Protein AF-A0A562LI32-F1 (afdb_monomer_lite)

pLDDT: mean 79.82, std 11.15, range [47.31, 96.81]

Secondary structure (DSSP, 8-state):
-PPPHHHHHHHHHHHHHHHHHHHHHHTT---SSSPPTT-EEEE-SSHHHHHHHHHHHHHTT--EEEE--BTTBEEEEETTSEEEEE--HHHHHHTTT-S--EE---SSHHHHHHHHHHHHHHTT-EEEEES-SSTTS---EEEEEPPPPP-

Structure (mmCIF, N/CA/C/O backbone):
data_AF-A0A562LI32-F1
#
_entry.id   AF-A0A562LI32-F1
#
loop_
_atom_site.group_PDB
_atom_site.id
_atom_site.type_symbol
_atom_site.label_atom_id
_atom_site.label_alt_id
_atom_site.label_comp_id
_atom_site.label_asym_id
_atom_site.label_entity_id
_atom_site.label_seq_id
_atom_site.pdbx_PDB_ins_code
_atom_site.Cartn_x
_atom_site.Cartn_y
_atom_site.Cartn_z
_atom_site.occupancy
_atom_site.B_iso_or_equiv
_atom_site.auth_seq_id
_atom_site.auth_comp_id
_atom_site.auth_asym_id
_atom_site.auth_atom_id
_atom_site.pdbx_PDB_model_num
ATOM 1 N N . MET A 1 1 ? 17.816 -5.050 -47.548 1.00 64.25 1 MET A N 1
ATOM 2 C CA . MET A 1 1 ? 17.173 -3.973 -46.760 1.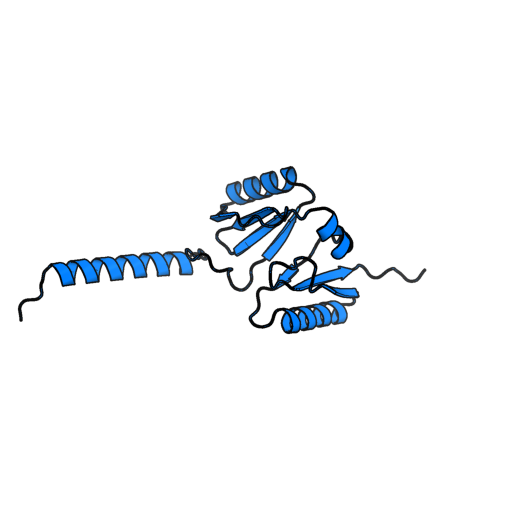00 64.25 1 MET A CA 1
ATOM 3 C C . MET A 1 1 ? 18.196 -3.418 -45.788 1.00 64.25 1 MET A C 1
ATOM 5 O O . MET A 1 1 ? 18.792 -4.205 -45.066 1.00 64.25 1 MET A O 1
ATOM 9 N N . PHE A 1 2 ? 18.430 -2.105 -45.793 1.00 84.75 2 PHE A N 1
ATOM 10 C CA . PHE A 1 2 ? 19.217 -1.439 -44.752 1.00 84.75 2 PHE A CA 1
ATOM 11 C C . PHE A 1 2 ? 18.316 -1.233 -43.536 1.00 84.75 2 PHE A C 1
ATOM 13 O O . PHE A 1 2 ? 17.244 -0.650 -43.678 1.00 84.75 2 PHE A O 1
ATOM 20 N N . VAL A 1 3 ? 18.723 -1.723 -42.365 1.00 81.88 3 VAL A N 1
ATOM 21 C CA . VAL A 1 3 ? 18.046 -1.407 -41.102 1.00 81.88 3 VAL A CA 1
ATOM 22 C C . VAL A 1 3 ? 18.756 -0.198 -40.498 1.00 81.88 3 VAL A C 1
ATOM 24 O O . VAL A 1 3 ? 19.947 -0.283 -40.199 1.00 81.88 3 VAL A O 1
ATOM 27 N N . PRO A 1 4 ? 18.067 0.940 -40.340 1.00 92.81 4 PRO A N 1
ATOM 28 C CA . PRO A 1 4 ? 18.624 2.095 -39.657 1.00 92.81 4 PRO A CA 1
ATOM 29 C C . PRO A 1 4 ? 19.145 1.757 -38.253 1.00 92.81 4 PRO A C 1
ATOM 31 O O . PRO A 1 4 ? 18.451 1.124 -37.460 1.00 92.81 4 PRO A O 1
ATOM 34 N N . MET A 1 5 ? 20.335 2.253 -37.905 1.00 92.12 5 MET A N 1
ATOM 35 C CA . MET A 1 5 ? 20.945 2.031 -36.584 1.00 92.12 5 MET A CA 1
ATOM 36 C C . MET A 1 5 ? 20.070 2.513 -35.418 1.00 92.12 5 MET A C 1
ATOM 38 O O . MET A 1 5 ? 20.103 1.921 -34.342 1.00 92.12 5 MET A O 1
ATOM 42 N N . TRP A 1 6 ? 19.247 3.546 -35.626 1.00 95.62 6 TRP A N 1
ATOM 43 C CA . TRP A 1 6 ? 18.327 4.039 -34.598 1.00 95.62 6 TRP A CA 1
ATOM 44 C C . TRP A 1 6 ? 17.237 3.019 -34.243 1.00 95.62 6 TRP A C 1
ATOM 46 O O . TRP A 1 6 ? 16.829 2.961 -33.088 1.00 95.62 6 TRP A O 1
ATOM 56 N N . LEU A 1 7 ? 16.805 2.177 -35.191 1.00 94.56 7 LEU A N 1
ATOM 57 C CA . LEU A 1 7 ? 15.847 1.101 -34.914 1.00 94.56 7 LEU A CA 1
ATOM 58 C C . LEU A 1 7 ? 16.479 0.012 -34.052 1.00 94.56 7 LEU A C 1
ATOM 60 O O . LEU A 1 7 ? 15.830 -0.501 -33.147 1.00 94.56 7 LEU A O 1
ATOM 64 N N . ILE A 1 8 ? 17.753 -0.306 -34.295 1.00 94.38 8 ILE A N 1
ATOM 65 C CA . ILE A 1 8 ? 18.510 -1.265 -33.481 1.00 94.38 8 ILE A CA 1
ATOM 66 C C . ILE A 1 8 ? 18.684 -0.717 -32.061 1.00 94.38 8 ILE A C 1
ATOM 68 O O . ILE A 1 8 ? 18.423 -1.425 -31.091 1.00 94.38 8 ILE A O 1
ATOM 72 N N . ALA A 1 9 ? 19.060 0.559 -31.933 1.00 95.38 9 ALA A N 1
ATOM 73 C CA . ALA A 1 9 ? 19.183 1.220 -30.637 1.00 95.38 9 ALA A CA 1
ATOM 74 C C . ALA A 1 9 ? 17.842 1.258 -29.885 1.00 95.38 9 ALA A C 1
ATOM 76 O O . ALA A 1 9 ? 17.790 0.916 -28.706 1.00 95.38 9 ALA A O 1
ATOM 77 N N . LEU A 1 10 ? 16.747 1.602 -30.569 1.00 96.50 10 LEU A N 1
ATOM 78 C CA . LEU A 1 10 ? 15.408 1.609 -29.983 1.00 96.50 10 LEU A CA 1
ATOM 79 C C . LEU A 1 10 ? 14.989 0.210 -29.519 1.00 96.50 10 LEU A C 1
ATOM 81 O O . LEU A 1 10 ? 14.521 0.060 -28.394 1.00 96.50 10 LEU A O 1
ATOM 85 N N . ALA A 1 11 ? 15.198 -0.817 -30.345 1.00 95.50 11 ALA A N 1
ATOM 86 C CA . ALA A 1 11 ? 14.891 -2.199 -29.986 1.00 95.50 11 ALA A CA 1
ATOM 87 C C . ALA A 1 11 ? 15.694 -2.660 -28.759 1.00 95.50 11 ALA A C 1
ATOM 89 O O . ALA A 1 11 ? 15.132 -3.279 -27.857 1.00 95.50 11 ALA A O 1
ATOM 90 N N . ALA A 1 12 ? 16.981 -2.306 -28.683 1.00 96.06 12 ALA A N 1
ATOM 91 C CA . ALA A 1 12 ? 17.822 -2.605 -27.528 1.00 96.06 12 ALA A CA 1
ATOM 92 C C . ALA A 1 12 ? 17.330 -1.899 -26.252 1.00 96.06 12 ALA A C 1
ATOM 94 O O . ALA A 1 12 ? 17.273 -2.525 -25.194 1.00 96.06 12 ALA A O 1
ATOM 95 N N . ILE A 1 13 ? 16.921 -0.628 -26.348 1.00 96.81 13 ILE A N 1
ATOM 96 C CA . ILE A 1 13 ? 16.354 0.130 -25.221 1.00 96.81 13 ILE A CA 1
ATOM 97 C C . ILE A 1 13 ? 15.047 -0.507 -24.742 1.00 96.81 13 ILE A C 1
ATOM 99 O O . ILE A 1 13 ? 14.880 -0.729 -23.544 1.00 96.81 13 ILE A O 1
ATOM 103 N N . VAL A 1 14 ? 14.135 -0.832 -25.662 1.00 95.94 14 VAL A N 1
ATOM 104 C CA . VAL A 1 14 ? 12.852 -1.470 -25.330 1.00 95.94 14 VAL A CA 1
ATOM 105 C C . VAL A 1 14 ? 13.083 -2.827 -24.670 1.00 95.94 14 VAL A C 1
ATOM 107 O O . VAL A 1 14 ? 12.479 -3.116 -23.638 1.00 95.94 14 VAL A O 1
ATOM 110 N N . PHE A 1 15 ? 13.995 -3.636 -25.211 1.00 96.56 15 PHE A N 1
ATOM 111 C CA . PHE A 1 15 ? 14.353 -4.926 -24.628 1.00 96.56 15 PHE A CA 1
ATOM 112 C C . PHE A 1 15 ? 14.933 -4.775 -23.216 1.00 96.56 15 PHE A C 1
ATOM 114 O O . PHE A 1 15 ? 14.498 -5.467 -22.297 1.00 96.56 15 PHE A O 1
ATOM 121 N N . ALA A 1 16 ? 15.867 -3.841 -23.016 1.00 95.06 16 ALA A N 1
ATOM 122 C CA . ALA A 1 16 ? 16.454 -3.575 -21.706 1.00 95.06 16 ALA A CA 1
ATOM 123 C C . ALA A 1 16 ? 15.399 -3.109 -20.691 1.00 95.06 16 ALA A C 1
ATOM 125 O O . ALA A 1 16 ? 15.360 -3.616 -19.571 1.00 95.06 16 ALA A O 1
ATOM 126 N N . ALA A 1 17 ? 14.503 -2.200 -21.087 1.00 92.12 17 ALA A N 1
ATOM 127 C CA . ALA A 1 17 ? 13.405 -1.743 -20.240 1.00 92.12 17 ALA A CA 1
ATOM 128 C C . ALA A 1 17 ? 12.482 -2.904 -19.836 1.00 92.12 17 ALA A C 1
ATOM 130 O O . ALA A 1 17 ? 12.128 -3.035 -18.664 1.00 92.12 17 ALA A O 1
ATOM 131 N N . PHE A 1 18 ? 12.147 -3.787 -20.781 1.00 91.94 18 PHE A N 1
ATOM 132 C CA . PHE A 1 18 ? 11.301 -4.950 -20.523 1.00 91.94 18 PHE A CA 1
ATOM 133 C C . PHE A 1 18 ? 11.983 -5.976 -19.609 1.00 91.94 18 PHE A C 1
ATOM 135 O O . PHE A 1 18 ? 11.347 -6.514 -18.702 1.00 91.94 18 PHE A O 1
ATOM 142 N N . ALA A 1 19 ? 13.283 -6.216 -19.795 1.00 92.75 19 ALA A N 1
ATOM 143 C CA . ALA A 1 19 ? 14.071 -7.101 -18.942 1.00 92.75 19 ALA A CA 1
ATOM 144 C C . ALA A 1 19 ? 14.151 -6.574 -17.501 1.00 92.75 19 ALA A C 1
ATOM 146 O O . ALA A 1 19 ? 13.917 -7.329 -16.557 1.00 92.75 19 ALA A O 1
ATOM 147 N N . VAL A 1 20 ? 14.405 -5.272 -17.324 1.00 90.62 20 VAL A N 1
ATOM 148 C CA . VAL A 1 20 ? 14.405 -4.620 -16.005 1.00 90.62 20 VAL A CA 1
ATOM 149 C C . VAL A 1 20 ? 13.026 -4.713 -15.358 1.00 90.62 20 VAL A C 1
ATOM 151 O O . VAL A 1 20 ? 12.922 -5.107 -14.199 1.00 90.62 20 VAL A O 1
ATOM 154 N N . TRP A 1 21 ? 11.961 -4.402 -16.098 1.00 85.81 21 TRP A N 1
ATOM 155 C CA . TRP A 1 21 ? 10.593 -4.494 -15.590 1.00 85.81 21 TRP A CA 1
ATOM 156 C C . TRP A 1 21 ? 10.230 -5.921 -15.160 1.00 85.81 21 TRP A C 1
ATOM 158 O O . TRP A 1 21 ? 9.728 -6.123 -14.056 1.00 85.81 21 TRP A O 1
ATOM 168 N N . THR A 1 22 ? 10.570 -6.919 -15.978 1.00 85.81 22 THR A N 1
ATOM 169 C CA . THR A 1 22 ? 10.335 -8.339 -15.674 1.00 85.81 22 THR A CA 1
ATOM 170 C C . THR A 1 22 ? 11.116 -8.785 -14.438 1.00 85.81 22 THR A C 1
ATOM 172 O O . THR A 1 22 ? 10.566 -9.470 -13.581 1.00 85.81 22 THR A O 1
ATOM 175 N N . TYR A 1 23 ? 12.378 -8.367 -14.302 1.00 88.06 23 TYR A N 1
ATOM 176 C CA . TYR A 1 23 ? 13.192 -8.648 -13.117 1.00 88.06 23 TYR A CA 1
ATOM 177 C C . TYR A 1 23 ? 12.593 -8.035 -11.844 1.00 88.06 23 TYR A C 1
ATOM 179 O O . TYR A 1 23 ? 12.548 -8.683 -10.797 1.00 88.06 23 TYR A O 1
ATOM 187 N N . LEU A 1 24 ? 12.102 -6.797 -11.925 1.00 84.12 24 LEU A N 1
ATOM 188 C CA . LEU A 1 24 ? 11.437 -6.141 -10.803 1.00 84.12 24 LEU A CA 1
ATOM 189 C C . LEU A 1 24 ? 10.168 -6.903 -10.401 1.00 84.12 24 LEU A C 1
ATOM 191 O O . LEU A 1 24 ? 10.043 -7.285 -9.240 1.00 84.12 24 LEU A O 1
ATOM 195 N N . LEU A 1 25 ? 9.300 -7.248 -11.357 1.00 78.25 25 LEU A N 1
ATOM 196 C CA . LEU A 1 25 ? 8.106 -8.054 -11.084 1.00 78.25 25 LEU A CA 1
ATOM 197 C C . LEU A 1 25 ? 8.445 -9.419 -10.467 1.00 78.25 25 LEU A C 1
ATOM 199 O O . LEU A 1 25 ? 7.848 -9.806 -9.466 1.00 78.25 25 LEU A O 1
ATOM 203 N N . ALA A 1 26 ? 9.439 -10.123 -11.014 1.00 80.69 26 ALA A N 1
ATOM 204 C CA . ALA A 1 26 ? 9.877 -11.425 -10.511 1.00 80.69 26 ALA A CA 1
ATOM 205 C C . ALA A 1 26 ? 10.467 -11.358 -9.090 1.00 80.69 26 ALA A C 1
ATOM 207 O O . ALA A 1 26 ? 10.431 -12.344 -8.359 1.00 80.69 26 ALA A O 1
ATOM 208 N N . THR A 1 27 ? 10.988 -10.199 -8.681 1.00 79.00 27 THR A N 1
ATOM 209 C CA . THR A 1 27 ? 11.509 -9.954 -7.325 1.00 79.00 27 THR A CA 1
ATOM 210 C C . THR A 1 27 ? 10.480 -9.304 -6.397 1.00 79.00 27 THR A C 1
ATOM 212 O O . THR A 1 27 ? 10.841 -8.814 -5.326 1.00 79.00 27 THR A O 1
ATOM 215 N N . GLY A 1 28 ? 9.200 -9.300 -6.789 1.00 68.62 28 GLY A N 1
ATOM 216 C CA . GLY A 1 28 ? 8.107 -8.740 -5.995 1.00 68.62 28 GLY A CA 1
ATOM 217 C C . GLY A 1 28 ? 8.162 -7.219 -5.870 1.00 68.62 28 GLY A C 1
ATOM 218 O O . GLY A 1 28 ? 7.610 -6.676 -4.923 1.00 68.62 28 GLY A O 1
ATOM 219 N N . ARG A 1 29 ? 8.854 -6.534 -6.787 1.00 73.81 29 ARG A N 1
ATOM 220 C CA . ARG A 1 29 ? 8.974 -5.076 -6.836 1.00 73.81 29 ARG A CA 1
ATOM 221 C C . ARG A 1 29 ? 8.130 -4.544 -7.982 1.00 73.81 29 ARG A C 1
ATOM 223 O O . ARG A 1 29 ? 8.485 -4.720 -9.143 1.00 73.81 29 ARG A O 1
ATOM 230 N N . ASN A 1 30 ? 7.051 -3.832 -7.681 1.00 70.31 30 ASN A N 1
ATOM 231 C CA . ASN A 1 30 ? 6.322 -3.104 -8.714 1.00 70.31 30 ASN A CA 1
ATOM 232 C C . ASN A 1 30 ? 6.909 -1.687 -8.870 1.00 70.31 30 ASN A C 1
ATOM 234 O O . ASN A 1 30 ? 6.874 -0.908 -7.915 1.00 70.31 30 ASN A O 1
ATOM 238 N N . PRO A 1 31 ? 7.477 -1.311 -10.031 1.00 68.94 31 PRO A N 1
ATOM 239 C CA . PRO A 1 31 ? 7.968 0.049 -10.254 1.00 68.94 31 PRO A CA 1
ATOM 240 C C . PRO A 1 31 ? 6.857 1.054 -10.586 1.00 68.94 31 PRO A C 1
ATOM 242 O O . PRO A 1 31 ? 7.114 2.255 -10.592 1.00 68.94 31 PRO A O 1
ATOM 245 N N . LEU A 1 32 ? 5.642 0.591 -10.891 1.00 69.31 32 LEU A N 1
ATOM 246 C CA . LEU A 1 32 ? 4.531 1.462 -11.258 1.00 69.31 32 LEU A CA 1
ATOM 247 C C . LEU A 1 32 ? 3.818 2.006 -10.009 1.00 69.31 32 LEU A C 1
ATOM 249 O O . LEU A 1 32 ? 3.744 1.312 -8.991 1.00 69.31 32 LEU A O 1
ATOM 253 N N . PRO A 1 33 ? 3.232 3.216 -10.075 1.00 61.25 33 PRO A N 1
ATOM 254 C CA . PRO A 1 33 ? 2.575 3.866 -8.938 1.00 61.25 33 PRO A CA 1
ATOM 255 C C . PRO A 1 33 ? 1.216 3.243 -8.574 1.00 61.25 33 PRO A C 1
ATOM 257 O O . PRO A 1 33 ? 0.448 3.836 -7.822 1.00 61.25 33 PRO A O 1
ATOM 260 N N . PHE A 1 34 ? 0.893 2.065 -9.109 1.00 59.66 34 PHE A N 1
ATOM 261 C CA . PHE A 1 34 ? -0.355 1.380 -8.811 1.00 59.66 34 PHE A CA 1
ATOM 262 C C . PHE A 1 34 ? -0.234 0.605 -7.491 1.00 59.66 34 PHE A C 1
ATOM 264 O O . PHE A 1 34 ? 0.846 0.083 -7.183 1.00 59.66 34 PHE A O 1
ATOM 271 N N . PRO A 1 35 ? -1.306 0.554 -6.683 1.00 57.50 35 PRO A N 1
ATOM 272 C CA . PRO A 1 35 ? -1.358 -0.330 -5.531 1.00 57.50 35 PRO A CA 1
ATOM 273 C C . PRO A 1 35 ? -1.286 -1.785 -6.003 1.00 57.50 35 PRO A C 1
ATOM 275 O O . PRO A 1 35 ? -1.970 -2.180 -6.950 1.00 57.50 35 PRO A O 1
ATOM 278 N N . ASP A 1 36 ? -0.430 -2.570 -5.357 1.00 64.25 36 ASP A N 1
ATOM 279 C CA . ASP A 1 36 ? -0.266 -3.982 -5.677 1.00 64.25 36 ASP A CA 1
ATOM 280 C C . ASP A 1 36 ? -1.491 -4.773 -5.205 1.00 64.25 36 ASP A C 1
ATOM 282 O O . ASP A 1 36 ? -2.023 -4.553 -4.111 1.00 64.25 36 ASP A O 1
ATOM 286 N N . ARG A 1 37 ? -1.962 -5.722 -6.025 1.00 60.38 37 ARG A N 1
ATOM 287 C CA . ARG A 1 37 ? -2.994 -6.670 -5.580 1.00 60.38 37 ARG A CA 1
ATOM 288 C C . ARG A 1 37 ? -2.477 -7.409 -4.342 1.00 60.38 37 ARG A C 1
ATOM 290 O O . ARG A 1 37 ? -1.367 -7.931 -4.354 1.00 60.38 37 ARG A O 1
ATOM 297 N N . GLY A 1 38 ? -3.289 -7.463 -3.286 1.00 62.41 38 GLY A N 1
ATOM 298 C CA . GLY A 1 38 ? -2.899 -8.102 -2.024 1.00 62.41 38 GLY A CA 1
ATOM 299 C C . GLY A 1 38 ? -2.042 -7.233 -1.096 1.00 62.41 38 GLY A C 1
ATOM 300 O O . GLY A 1 38 ? -1.399 -7.773 -0.193 1.00 62.41 38 GLY A O 1
ATOM 301 N N . SER A 1 39 ? -2.029 -5.906 -1.283 1.00 70.12 39 SER A N 1
ATOM 302 C CA . SER A 1 39 ? -1.449 -4.975 -0.310 1.00 70.12 39 SER A CA 1
ATOM 303 C C . SER A 1 39 ? -1.937 -5.252 1.114 1.00 70.12 39 SER A C 1
ATOM 305 O O . SER A 1 39 ? -3.122 -5.467 1.364 1.00 70.12 39 SER A O 1
ATOM 307 N N . ARG A 1 40 ? -0.998 -5.222 2.062 1.00 75.75 40 ARG A N 1
ATOM 308 C CA . ARG A 1 40 ? -1.247 -5.431 3.494 1.00 75.75 40 ARG A CA 1
ATOM 309 C C . ARG A 1 40 ? -1.093 -4.097 4.201 1.00 75.75 40 ARG A C 1
ATOM 311 O O . ARG A 1 40 ? -0.004 -3.533 4.177 1.00 75.75 40 ARG A O 1
ATOM 318 N N . ILE A 1 41 ? -2.161 -3.592 4.807 1.00 79.69 41 ILE A N 1
ATOM 319 C CA . ILE A 1 41 ? -2.135 -2.320 5.536 1.00 79.69 41 ILE A CA 1
ATOM 320 C C . ILE A 1 41 ? -1.984 -2.609 7.029 1.00 79.69 41 ILE A C 1
ATOM 322 O O . ILE A 1 41 ? -2.775 -3.356 7.596 1.00 79.69 41 ILE A O 1
ATOM 326 N N . PHE A 1 42 ? -0.979 -2.004 7.657 1.00 79.69 42 PHE A N 1
ATOM 327 C CA . PHE A 1 42 ? -0.755 -2.037 9.099 1.00 79.69 42 PHE A CA 1
ATOM 328 C C . PHE A 1 42 ? -0.866 -0.625 9.655 1.00 79.69 42 PHE A C 1
ATOM 330 O O . PHE A 1 42 ? -0.218 0.285 9.143 1.00 79.69 42 PHE A O 1
ATOM 337 N N . SER A 1 43 ? -1.653 -0.447 10.711 1.00 82.12 43 SER A N 1
ATOM 338 C CA . SER A 1 43 ? -1.818 0.852 11.363 1.00 82.12 43 SER A CA 1
ATOM 339 C C . SER A 1 43 ? -0.877 1.000 12.558 1.00 82.12 43 SER A C 1
ATOM 341 O O . SER A 1 43 ? -0.721 0.071 13.348 1.00 82.12 43 SER A O 1
ATOM 343 N N . THR A 1 44 ? -0.270 2.174 12.716 1.00 82.31 44 THR A N 1
ATOM 344 C CA . THR A 1 44 ? 0.556 2.546 13.870 1.00 82.31 44 THR A CA 1
ATOM 345 C C . THR A 1 44 ? -0.139 3.609 14.724 1.00 82.31 44 THR A C 1
ATOM 347 O O . THR A 1 44 ? -0.909 4.417 14.199 1.00 82.31 44 THR A O 1
ATOM 350 N N . PRO A 1 45 ? 0.124 3.640 16.044 1.00 79.31 45 PRO A N 1
ATOM 351 C CA . PRO A 1 45 ? -0.607 4.508 16.970 1.00 79.31 45 PRO A CA 1
ATOM 352 C C . PRO A 1 45 ? -0.256 5.997 16.841 1.00 79.31 45 PRO A C 1
ATOM 354 O O . PRO A 1 45 ? -1.066 6.845 17.200 1.00 79.31 45 PRO A O 1
ATOM 357 N N . ASN A 1 46 ? 0.944 6.327 16.355 1.00 84.19 46 ASN A N 1
ATOM 358 C CA . ASN A 1 46 ? 1.427 7.698 16.187 1.00 84.19 46 ASN A CA 1
ATOM 359 C C . ASN A 1 46 ? 2.493 7.778 15.068 1.00 84.19 46 ASN A C 1
ATOM 361 O O . ASN A 1 46 ? 2.935 6.729 14.571 1.00 84.19 46 ASN A O 1
ATOM 365 N N . PRO A 1 47 ? 2.852 8.995 14.609 1.00 89.62 47 PRO A N 1
ATOM 366 C CA . PRO A 1 47 ? 3.842 9.190 13.550 1.00 89.62 47 PRO A CA 1
ATOM 367 C C . PRO A 1 47 ? 5.222 8.618 13.895 1.00 89.62 47 PRO A C 1
ATOM 369 O O . PRO A 1 47 ? 5.859 8.009 13.041 1.00 89.62 47 PRO A O 1
ATOM 372 N N . GLU A 1 48 ? 5.659 8.715 15.149 1.00 89.06 48 GLU A N 1
ATOM 373 C CA . GLU A 1 48 ? 6.964 8.210 15.586 1.00 89.06 48 GLU A CA 1
ATOM 374 C C . GLU A 1 48 ? 7.034 6.679 15.470 1.00 89.06 48 GLU A C 1
ATOM 376 O O . GLU A 1 48 ? 8.005 6.115 14.965 1.00 89.06 48 GLU A O 1
ATOM 381 N N . ALA A 1 49 ? 5.969 5.981 15.871 1.00 84.75 49 ALA A N 1
ATOM 382 C CA . ALA A 1 49 ? 5.854 4.536 15.713 1.00 84.75 49 ALA A CA 1
ATOM 383 C C . ALA A 1 49 ? 5.838 4.133 14.235 1.00 84.75 49 ALA A C 1
ATOM 385 O O . ALA A 1 49 ? 6.426 3.111 13.881 1.00 84.75 49 ALA A O 1
ATOM 386 N N . LYS A 1 50 ? 5.215 4.938 13.362 1.00 90.81 50 LYS A N 1
ATOM 387 C CA . LYS A 1 50 ? 5.274 4.728 11.909 1.00 90.81 50 LYS A CA 1
ATOM 388 C C . LYS A 1 50 ? 6.724 4.737 11.434 1.00 90.81 50 LYS A C 1
ATOM 390 O O . LYS A 1 50 ? 7.157 3.778 10.800 1.00 90.81 50 LYS A O 1
ATOM 395 N N . GLU A 1 51 ? 7.480 5.778 11.769 1.00 91.38 51 GLU A N 1
ATOM 396 C CA . GLU A 1 51 ? 8.883 5.922 11.363 1.00 91.38 51 GLU A CA 1
ATOM 397 C C . GLU A 1 51 ? 9.755 4.767 11.864 1.00 91.38 51 GLU A C 1
ATOM 399 O O . GLU A 1 51 ? 10.523 4.189 11.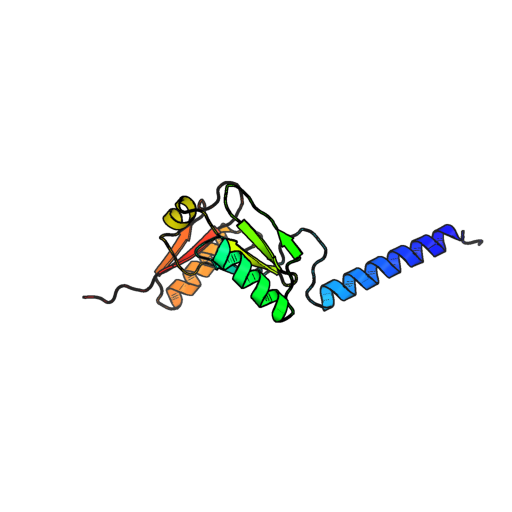091 1.00 91.38 51 GLU A O 1
ATOM 404 N N . VAL A 1 52 ? 9.590 4.369 13.129 1.00 90.69 52 VAL A N 1
ATOM 405 C CA . VAL A 1 52 ? 10.315 3.230 13.712 1.00 90.69 52 VAL A CA 1
ATOM 406 C C . VAL A 1 52 ? 9.997 1.931 12.971 1.00 90.69 52 VAL A C 1
ATOM 408 O O . VAL A 1 52 ? 10.913 1.167 12.666 1.00 90.69 52 VAL A O 1
ATOM 411 N N . MET A 1 53 ? 8.730 1.684 12.632 1.00 87.06 53 MET A N 1
ATOM 412 C CA . MET A 1 53 ? 8.337 0.495 11.872 1.00 87.06 53 MET A CA 1
ATOM 413 C C . MET A 1 53 ? 8.929 0.496 10.460 1.00 87.06 53 MET A C 1
ATOM 415 O O . MET A 1 53 ? 9.447 -0.529 10.020 1.00 87.06 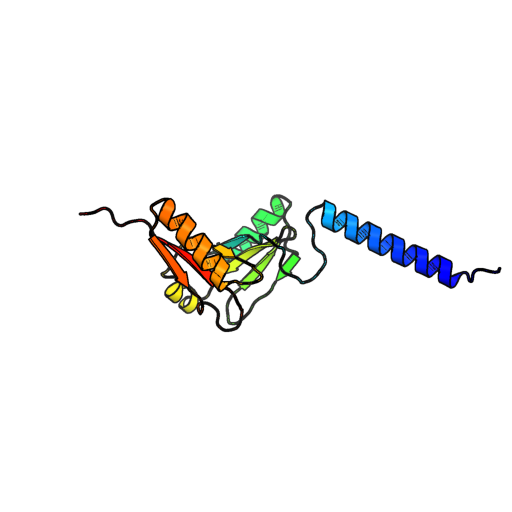53 MET A O 1
ATOM 419 N N . VAL A 1 54 ? 8.929 1.639 9.766 1.00 92.12 54 VAL A N 1
ATOM 420 C CA . VAL A 1 54 ? 9.572 1.775 8.446 1.00 92.12 54 VAL A CA 1
ATOM 421 C C . VAL A 1 54 ? 11.076 1.500 8.542 1.00 92.12 54 VAL A C 1
ATOM 423 O O . VAL A 1 54 ? 11.623 0.733 7.746 1.00 92.12 54 VAL A O 1
ATOM 426 N N . ALA A 1 55 ? 11.749 2.067 9.545 1.00 90.81 55 ALA A N 1
ATOM 427 C CA . ALA A 1 55 ? 13.174 1.849 9.773 1.00 90.81 55 ALA A CA 1
ATOM 428 C C . ALA A 1 55 ? 13.492 0.381 10.111 1.00 90.81 55 ALA A C 1
ATOM 430 O O . ALA A 1 55 ? 14.488 -0.166 9.629 1.00 90.81 55 ALA A O 1
ATOM 431 N N . LEU A 1 56 ? 12.642 -0.274 10.906 1.00 87.81 56 LEU A N 1
ATOM 432 C CA . LEU A 1 56 ? 12.766 -1.692 11.234 1.00 87.81 56 LEU A CA 1
ATOM 433 C C . LEU A 1 56 ? 12.643 -2.561 9.977 1.00 87.81 56 LEU A C 1
ATOM 435 O O . LEU A 1 56 ? 13.516 -3.388 9.721 1.00 87.81 56 LEU A O 1
ATOM 439 N N . LEU A 1 57 ? 11.615 -2.342 9.156 1.00 88.44 57 LEU A N 1
ATOM 440 C CA . LEU A 1 57 ? 11.430 -3.078 7.903 1.00 88.44 57 LEU A CA 1
ATOM 441 C C . LEU A 1 57 ? 12.631 -2.909 6.964 1.00 88.44 57 LEU A C 1
ATOM 443 O O . LEU A 1 57 ? 13.128 -3.896 6.416 1.00 88.44 57 LEU A O 1
ATOM 447 N N . ALA A 1 58 ? 13.172 -1.691 6.861 1.00 90.06 58 ALA A N 1
ATOM 448 C CA . ALA A 1 58 ? 14.349 -1.418 6.042 1.00 90.06 58 ALA A CA 1
ATOM 449 C C . ALA A 1 58 ? 15.582 -2.217 6.500 1.00 90.06 58 ALA A C 1
ATOM 451 O O . ALA A 1 58 ? 16.327 -2.723 5.655 1.00 90.06 58 ALA A O 1
ATOM 452 N N . ARG A 1 59 ? 15.778 -2.389 7.818 1.00 89.25 59 ARG A N 1
ATOM 453 C CA . ARG A 1 59 ? 16.853 -3.233 8.381 1.00 89.25 59 ARG A CA 1
ATOM 454 C C . ARG A 1 59 ? 16.700 -4.707 8.016 1.00 89.25 59 ARG A C 1
ATOM 456 O O . ARG A 1 59 ? 17.704 -5.395 7.867 1.00 89.25 59 ARG A O 1
ATOM 463 N N . HIS A 1 60 ? 15.469 -5.171 7.829 1.00 89.06 60 HIS A N 1
ATOM 464 C CA . HIS A 1 60 ? 15.155 -6.538 7.413 1.00 89.06 60 HIS A CA 1
ATOM 465 C C . HIS A 1 60 ? 14.987 -6.690 5.891 1.00 89.06 60 HIS A C 1
ATOM 467 O O . HIS A 1 60 ? 14.471 -7.698 5.418 1.00 89.06 60 HIS A O 1
ATOM 473 N N . GLY A 1 61 ? 15.461 -5.714 5.109 1.00 86.88 61 GLY A N 1
ATOM 474 C CA . GLY A 1 61 ? 15.525 -5.796 3.648 1.00 86.88 61 GLY A CA 1
ATOM 475 C C . GLY A 1 61 ? 14.285 -5.285 2.914 1.00 86.88 61 GLY A C 1
ATOM 476 O O . GLY A 1 61 ? 14.311 -5.212 1.684 1.00 86.88 61 GLY A O 1
ATOM 477 N N . LEU A 1 62 ? 13.238 -4.863 3.630 1.00 86.06 62 LEU A N 1
ATOM 478 C CA . LEU A 1 62 ? 12.033 -4.292 3.038 1.00 86.06 62 LEU A CA 1
ATOM 479 C C . LEU A 1 62 ? 12.064 -2.762 3.120 1.00 86.06 62 LEU A C 1
ATOM 481 O O . LEU A 1 62 ? 11.792 -2.168 4.158 1.00 86.06 62 LEU A O 1
ATOM 485 N N . ARG A 1 63 ? 12.428 -2.111 2.014 1.00 90.56 63 ARG A N 1
ATOM 486 C CA . ARG A 1 63 ? 12.575 -0.650 1.961 1.00 90.56 63 ARG A CA 1
ATOM 487 C C . ARG A 1 63 ? 11.263 0.052 1.616 1.00 90.56 63 ARG A C 1
ATOM 489 O O . ARG A 1 63 ? 10.438 -0.489 0.876 1.00 90.56 63 ARG A O 1
ATOM 496 N N . GLU A 1 64 ? 11.138 1.292 2.085 1.00 91.19 64 GLU A N 1
ATOM 497 C CA . GLU A 1 64 ? 10.113 2.220 1.609 1.00 91.19 64 GLU A CA 1
ATOM 498 C C . GLU A 1 64 ? 10.321 2.486 0.111 1.00 91.19 64 GLU A C 1
ATOM 500 O O . GLU A 1 64 ? 11.443 2.708 -0.355 1.00 91.19 64 GLU A O 1
ATOM 505 N N . ARG A 1 65 ? 9.226 2.410 -0.647 1.00 87.06 65 ARG A N 1
ATOM 506 C CA . ARG A 1 65 ? 9.165 2.746 -2.069 1.00 87.06 65 ARG A CA 1
ATOM 507 C C . ARG A 1 65 ? 8.809 4.219 -2.236 1.00 87.06 65 ARG A C 1
ATOM 509 O O . ARG A 1 65 ? 9.550 4.954 -2.878 1.00 87.06 65 ARG A O 1
ATOM 516 N N . PHE A 1 66 ? 7.681 4.637 -1.661 1.00 88.44 66 PHE A N 1
ATOM 517 C CA . PHE A 1 66 ? 7.231 6.030 -1.634 1.00 88.44 66 PHE A CA 1
ATOM 518 C C . PHE A 1 66 ? 6.214 6.268 -0.513 1.00 88.44 66 PHE A C 1
ATOM 520 O O . PHE A 1 66 ? 5.724 5.323 0.110 1.00 88.44 66 PHE A O 1
ATOM 527 N N . GLN A 1 67 ? 5.850 7.535 -0.308 1.00 90.25 67 GLN A N 1
ATOM 528 C CA . GLN A 1 67 ? 4.778 7.935 0.600 1.00 90.25 67 GLN A CA 1
ATOM 529 C C . GLN A 1 67 ? 3.549 8.448 -0.157 1.00 90.25 67 GLN A C 1
ATOM 531 O O . GLN A 1 67 ? 3.683 9.118 -1.179 1.00 90.25 67 GLN A O 1
ATOM 536 N N . ALA A 1 68 ? 2.355 8.146 0.358 1.00 85.69 68 ALA A N 1
ATOM 537 C CA . ALA A 1 68 ? 1.073 8.615 -0.182 1.00 85.69 68 ALA A CA 1
ATOM 538 C C . ALA A 1 68 ? 0.206 9.197 0.942 1.00 85.69 68 ALA A C 1
ATOM 540 O O . ALA A 1 68 ? -0.779 8.601 1.393 1.00 85.69 68 ALA A O 1
ATOM 541 N N . ASN A 1 69 ? 0.632 10.356 1.435 1.00 87.12 69 ASN A N 1
ATOM 542 C CA . ASN A 1 69 ? -0.021 11.033 2.546 1.00 87.12 69 ASN A CA 1
ATOM 543 C C . ASN A 1 69 ? -1.249 11.805 2.034 1.00 87.12 69 ASN A C 1
ATOM 545 O O . ASN A 1 69 ? -1.170 12.486 1.012 1.00 87.12 69 ASN A O 1
ATOM 549 N N . SER A 1 70 ? -2.380 11.713 2.734 1.00 81.44 70 SER A N 1
ATOM 550 C CA . SER A 1 70 ? -3.622 12.403 2.351 1.00 81.44 70 SER A CA 1
ATOM 551 C C . SER A 1 70 ? -4.451 12.760 3.576 1.00 81.44 70 SER A C 1
ATOM 553 O O . SER A 1 70 ? -4.663 11.904 4.428 1.00 81.44 70 SER A O 1
ATOM 555 N N . SER A 1 71 ? -4.964 13.991 3.652 1.00 77.69 71 SER A N 1
ATOM 556 C CA . SER A 1 71 ? -5.913 14.421 4.698 1.00 77.69 71 SER A CA 1
ATOM 557 C C . SER A 1 71 ? -5.485 14.056 6.131 1.00 77.69 71 SER A C 1
ATOM 559 O O . SER A 1 71 ? -6.290 13.583 6.923 1.00 77.69 71 SER A O 1
ATOM 561 N N . GLY A 1 72 ? -4.198 14.224 6.455 1.00 79.94 72 GLY A N 1
ATOM 562 C CA . GLY A 1 72 ? -3.648 13.897 7.779 1.00 79.94 72 GLY A CA 1
ATOM 563 C C . GLY A 1 72 ? -3.316 12.417 8.005 1.00 79.94 72 GLY A C 1
ATOM 564 O O . GLY A 1 72 ? -2.775 12.075 9.051 1.00 79.94 72 GLY A O 1
ATOM 565 N N . ILE A 1 73 ? -3.582 11.550 7.028 1.00 84.75 73 ILE A N 1
ATOM 566 C CA . ILE A 1 73 ? -3.220 10.135 7.058 1.00 84.75 73 ILE A CA 1
ATOM 567 C C . ILE A 1 73 ? -1.838 9.961 6.431 1.00 84.75 73 ILE A C 1
ATOM 569 O O . ILE A 1 73 ? -1.606 10.368 5.287 1.00 84.75 73 ILE A O 1
ATOM 573 N N . LEU A 1 74 ? -0.917 9.356 7.177 1.00 90.25 74 LEU A N 1
ATOM 574 C CA . LEU A 1 74 ? 0.462 9.138 6.757 1.00 90.25 74 LEU A CA 1
ATOM 575 C C . LEU A 1 74 ? 0.639 7.704 6.261 1.00 90.25 74 LEU A C 1
ATOM 577 O O . LEU A 1 74 ? 0.507 6.768 7.044 1.00 90.25 74 LEU A O 1
ATOM 581 N N . ARG A 1 75 ? 1.039 7.512 4.998 1.00 89.25 75 ARG A N 1
ATOM 582 C CA . ARG A 1 75 ? 1.250 6.176 4.415 1.00 89.25 75 ARG A CA 1
ATOM 583 C C . ARG A 1 75 ? 2.636 6.024 3.848 1.00 89.25 75 ARG A C 1
ATOM 585 O O . ARG A 1 75 ? 3.047 6.797 2.991 1.00 89.25 75 ARG A O 1
ATOM 592 N N . SER A 1 76 ? 3.305 4.976 4.289 1.00 90.88 76 SER A N 1
ATOM 593 C CA . SER A 1 76 ? 4.557 4.506 3.716 1.00 90.88 76 SER A CA 1
ATOM 594 C C . SER A 1 76 ? 4.285 3.211 2.971 1.00 90.88 76 SER A C 1
ATOM 596 O O . SER A 1 76 ? 3.834 2.241 3.578 1.00 90.88 76 SER A O 1
ATOM 598 N N . ILE A 1 77 ? 4.520 3.207 1.661 1.00 88.12 77 ILE A N 1
ATOM 599 C CA . ILE A 1 77 ? 4.299 2.054 0.791 1.00 88.12 77 ILE A CA 1
ATOM 600 C C . ILE A 1 77 ? 5.650 1.385 0.582 1.00 88.12 77 ILE A C 1
ATOM 602 O O . ILE A 1 77 ? 6.589 2.012 0.094 1.00 88.12 77 ILE A O 1
ATOM 606 N N . MET A 1 78 ? 5.749 0.117 0.955 1.00 88.44 78 MET A N 1
ATOM 607 C CA . MET A 1 78 ? 6.939 -0.710 0.800 1.00 88.44 78 MET A CA 1
ATOM 608 C C . MET A 1 78 ? 7.008 -1.316 -0.600 1.00 88.44 78 MET A C 1
ATOM 610 O O . MET A 1 78 ? 6.013 -1.385 -1.321 1.00 88.44 78 MET A O 1
ATOM 614 N N . TRP A 1 79 ? 8.194 -1.786 -0.986 1.00 83.94 79 TRP A N 1
ATOM 615 C CA . TRP A 1 79 ? 8.416 -2.402 -2.298 1.00 83.94 79 TRP A CA 1
ATOM 616 C C . TRP A 1 79 ? 7.603 -3.674 -2.572 1.00 83.94 79 TRP A C 1
ATOM 618 O O . TRP A 1 79 ? 7.419 -3.988 -3.741 1.00 83.94 79 TRP A O 1
ATOM 628 N N . ASP A 1 80 ? 7.127 -4.369 -1.534 1.00 81.25 80 ASP A N 1
ATOM 629 C CA . ASP A 1 80 ? 6.320 -5.597 -1.626 1.00 81.25 80 ASP A CA 1
ATOM 630 C C . ASP A 1 80 ? 4.802 -5.345 -1.506 1.00 81.25 80 ASP A C 1
ATOM 632 O O . ASP A 1 80 ? 4.027 -6.269 -1.242 1.00 81.25 80 ASP A O 1
ATOM 636 N N . GLY A 1 81 ? 4.380 -4.080 -1.589 1.00 79.19 81 GLY A N 1
ATOM 637 C CA . GLY A 1 81 ? 2.986 -3.674 -1.435 1.00 79.19 81 GLY A CA 1
ATOM 638 C C . GLY A 1 81 ? 2.496 -3.581 0.015 1.00 79.19 81 GLY A C 1
ATOM 639 O O . GLY A 1 81 ? 1.323 -3.266 0.226 1.00 79.19 81 GLY A O 1
ATOM 640 N N . THR A 1 82 ? 3.344 -3.826 1.022 1.00 84.88 82 THR A N 1
ATOM 641 C CA . THR A 1 82 ? 3.020 -3.541 2.431 1.00 84.88 82 THR A CA 1
ATOM 642 C C . THR A 1 82 ? 2.862 -2.037 2.642 1.00 84.88 82 THR A C 1
ATOM 644 O O . THR A 1 82 ? 3.653 -1.244 2.139 1.00 84.88 82 THR A O 1
ATOM 647 N N . ILE A 1 83 ? 1.859 -1.623 3.409 1.00 86.44 83 ILE A N 1
ATOM 648 C CA . ILE A 1 83 ? 1.568 -0.222 3.706 1.00 86.44 83 ILE A CA 1
ATOM 649 C C . ILE A 1 83 ? 1.599 -0.039 5.219 1.00 86.44 83 ILE A C 1
ATOM 651 O O . ILE A 1 83 ? 0.841 -0.688 5.936 1.00 86.44 83 ILE A O 1
ATOM 655 N N . ILE A 1 84 ? 2.452 0.862 5.705 1.00 88.38 84 ILE A N 1
ATOM 656 C CA . ILE A 1 84 ? 2.451 1.296 7.106 1.00 88.38 84 ILE A CA 1
ATOM 657 C C . ILE A 1 84 ? 1.716 2.627 7.176 1.00 88.38 84 ILE A C 1
ATOM 659 O O . ILE A 1 84 ? 2.149 3.626 6.594 1.00 88.38 84 ILE A O 1
ATOM 663 N N . ASN A 1 85 ? 0.576 2.603 7.849 1.00 88.06 85 ASN A N 1
ATOM 664 C CA . ASN A 1 85 ? -0.380 3.686 7.921 1.00 88.06 85 ASN A CA 1
ATOM 665 C C . ASN A 1 85 ? -0.408 4.292 9.327 1.00 88.06 85 ASN A C 1
ATOM 667 O O . ASN A 1 85 ? -0.394 3.566 10.312 1.00 88.06 85 ASN A O 1
ATOM 671 N N . GLN A 1 86 ? -0.531 5.607 9.433 1.00 88.06 86 GLN A N 1
ATOM 672 C CA . GLN A 1 86 ? -0.945 6.270 10.663 1.00 88.06 86 GLN A CA 1
ATOM 673 C C . GLN A 1 86 ? -2.129 7.165 10.335 1.00 88.06 86 GLN A C 1
ATOM 675 O O . GLN A 1 86 ? -2.028 8.057 9.497 1.00 88.06 86 GLN A O 1
ATOM 680 N N . SER A 1 87 ? -3.255 6.889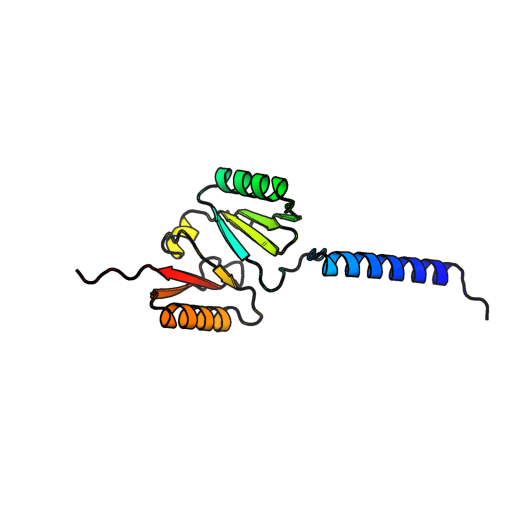 10.985 1.00 85.94 87 SER A N 1
ATOM 681 C CA . SER A 1 87 ? -4.501 7.618 10.774 1.00 85.94 87 SER A CA 1
ATO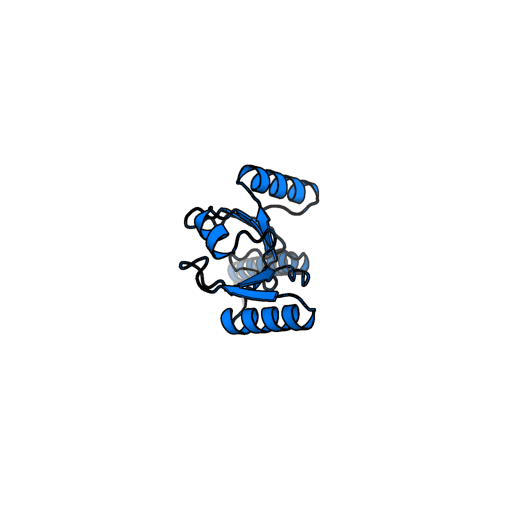M 682 C C . SER A 1 87 ? -4.740 8.623 11.904 1.00 85.94 87 SER A C 1
ATOM 684 O O . SER A 1 87 ? -4.413 8.321 13.061 1.00 85.94 87 SER A O 1
ATOM 686 N N . PRO A 1 88 ? -5.297 9.806 11.594 1.00 84.62 88 PRO A N 1
ATOM 687 C CA . PRO A 1 88 ? -5.650 10.800 12.590 1.00 84.62 88 PRO A CA 1
ATOM 688 C C . PRO A 1 88 ? -6.795 10.300 13.497 1.00 84.62 88 PRO A C 1
ATOM 690 O O . PRO A 1 88 ? -7.459 9.304 13.182 1.00 84.62 88 PRO A O 1
ATOM 693 N N . PRO A 1 89 ? -7.000 10.935 14.668 1.00 83.00 89 PRO A N 1
ATOM 694 C CA . PRO A 1 89 ? -7.945 10.453 15.677 1.00 83.00 89 PRO A CA 1
ATOM 695 C C . PRO A 1 89 ? -9.382 10.263 15.177 1.00 83.00 89 PRO A C 1
ATOM 697 O O . PRO A 1 89 ? -10.021 9.286 15.552 1.00 83.00 89 PRO A O 1
ATOM 700 N N . ASP A 1 90 ? -9.861 11.140 14.298 1.00 83.00 90 ASP A N 1
ATOM 701 C CA . ASP A 1 90 ? -11.195 11.104 13.686 1.00 83.00 90 ASP A CA 1
ATOM 702 C C . ASP A 1 90 ? -11.415 9.857 12.814 1.00 83.00 90 ASP A C 1
ATOM 704 O O . ASP A 1 90 ? -12.472 9.224 12.859 1.00 83.00 90 ASP A O 1
ATOM 708 N N . VAL A 1 91 ? -10.398 9.443 12.056 1.00 80.62 91 VAL A N 1
ATOM 709 C CA . VAL A 1 91 ? -10.440 8.198 11.276 1.00 80.62 91 VAL A CA 1
ATOM 710 C C . VAL A 1 91 ? -10.412 6.985 12.207 1.00 80.62 91 VAL A C 1
ATOM 712 O O . VAL A 1 91 ? -11.184 6.043 12.022 1.00 80.62 91 VAL A O 1
ATOM 715 N N . ASN A 1 92 ? -9.576 7.012 13.249 1.00 78.19 92 ASN A N 1
ATOM 716 C CA . ASN A 1 92 ? -9.518 5.926 14.232 1.00 78.19 92 ASN A CA 1
ATOM 717 C C . ASN A 1 92 ? -10.846 5.757 14.983 1.00 78.19 92 ASN A C 1
ATOM 719 O O . ASN A 1 92 ? -11.260 4.626 15.238 1.00 78.19 92 ASN A O 1
ATOM 723 N N . GLU A 1 93 ? -11.531 6.854 15.303 1.00 82.00 93 GLU A N 1
ATOM 724 C CA . GLU A 1 93 ? -12.847 6.843 15.944 1.00 82.00 93 GLU A CA 1
ATOM 725 C C . GLU A 1 93 ? -13.898 6.167 15.053 1.00 82.00 93 GLU A C 1
ATOM 727 O O . GLU A 1 93 ? -14.597 5.254 15.499 1.00 82.00 93 GLU A O 1
ATOM 732 N N . LYS A 1 94 ? -13.940 6.497 13.753 1.00 77.69 94 LYS A N 1
ATOM 733 C CA . LYS A 1 94 ? -14.816 5.813 12.780 1.00 77.69 94 LYS A CA 1
ATOM 734 C C . LYS A 1 94 ? -14.538 4.312 12.683 1.00 77.69 94 LYS A C 1
ATOM 736 O O . LYS A 1 94 ? -15.459 3.507 12.491 1.00 77.69 94 LYS A O 1
ATOM 741 N N . LEU A 1 95 ? -13.276 3.920 12.846 1.00 72.94 95 LEU A N 1
ATOM 742 C CA . LEU A 1 95 ? -12.836 2.525 12.885 1.00 72.94 95 LEU A CA 1
ATOM 743 C C . LEU A 1 95 ? -13.030 1.865 14.264 1.00 72.94 95 LEU A C 1
ATOM 745 O O . LEU A 1 95 ? -12.724 0.686 14.418 1.00 72.94 95 LEU A O 1
ATOM 749 N N . GLY A 1 96 ? -13.590 2.570 15.252 1.00 69.75 96 GLY A N 1
ATOM 750 C CA . GLY A 1 96 ? -13.856 2.044 16.594 1.00 69.75 96 GLY A CA 1
ATOM 751 C C . GLY A 1 96 ? -12.590 1.782 17.410 1.00 69.75 96 GLY A C 1
ATOM 752 O O . GLY A 1 96 ? -12.568 0.854 18.213 1.00 69.75 96 GLY A O 1
ATOM 753 N N . HIS A 1 97 ? -11.524 2.552 17.170 1.00 71.25 97 HIS A N 1
ATOM 754 C CA . HIS A 1 97 ? -10.200 2.381 17.782 1.00 71.25 97 HIS A CA 1
ATOM 755 C C . HIS A 1 97 ? -9.595 0.984 17.584 1.00 71.25 97 HIS A C 1
ATOM 757 O O . HIS A 1 97 ? -8.798 0.520 18.402 1.00 71.25 97 HIS A O 1
ATOM 763 N N . ALA A 1 98 ? -9.967 0.299 16.501 1.00 63.78 98 ALA A N 1
ATOM 764 C CA . ALA A 1 98 ? -9.434 -1.015 16.192 1.00 63.78 98 ALA A CA 1
ATOM 765 C C . ALA A 1 98 ? -7.904 -0.965 16.060 1.00 63.78 98 ALA A C 1
ATOM 767 O O . ALA A 1 98 ? -7.354 -0.229 15.242 1.00 63.78 98 ALA A O 1
ATOM 768 N N . THR A 1 99 ? -7.216 -1.783 16.857 1.00 60.41 99 THR A N 1
ATOM 769 C CA . THR A 1 99 ? -5.749 -1.903 16.841 1.00 60.41 99 THR A CA 1
ATOM 770 C C . THR A 1 99 ? -5.234 -2.659 15.615 1.00 60.41 99 THR A C 1
ATOM 772 O O . THR A 1 99 ? -4.048 -2.586 15.301 1.00 60.41 99 THR A O 1
ATOM 775 N N . ALA A 1 100 ? -6.122 -3.361 14.905 1.00 58.00 100 ALA A N 1
ATOM 776 C CA . ALA A 1 100 ? -5.854 -4.032 13.644 1.00 58.00 100 ALA A CA 1
ATOM 777 C C . ALA A 1 100 ? -7.043 -3.849 12.691 1.00 58.00 100 ALA A C 1
ATOM 779 O O . ALA A 1 100 ? -8.194 -4.083 13.058 1.00 58.00 100 ALA A O 1
ATOM 780 N N . SER A 1 101 ? -6.759 -3.453 11.454 1.00 60.22 101 SER A N 1
ATOM 781 C CA . SER A 1 101 ? -7.725 -3.417 10.355 1.00 60.22 101 SER A CA 1
ATOM 782 C C . SER A 1 101 ? -7.017 -3.829 9.069 1.00 60.22 101 SER A C 1
ATOM 784 O O . SER A 1 101 ? -5.802 -3.663 8.956 1.00 60.22 101 SER A O 1
ATOM 786 N N . ILE A 1 102 ? -7.761 -4.389 8.118 1.00 61.78 102 ILE A N 1
ATOM 787 C CA . ILE A 1 102 ? -7.253 -4.692 6.779 1.00 61.78 102 ILE A CA 1
ATOM 788 C C . ILE A 1 102 ? -8.064 -3.899 5.756 1.00 61.78 102 ILE A C 1
ATOM 790 O O . ILE A 1 102 ? -9.296 -3.889 5.808 1.00 61.78 102 ILE A O 1
ATOM 794 N N . GLY A 1 103 ? -7.369 -3.214 4.848 1.00 60.53 103 GLY A N 1
ATOM 795 C CA . GLY A 1 103 ? -7.978 -2.624 3.659 1.00 60.53 103 GLY A CA 1
ATOM 796 C C . GLY A 1 103 ? -7.730 -3.537 2.465 1.00 60.53 103 GLY A C 1
ATOM 797 O O . GLY A 1 103 ? -6.596 -3.953 2.224 1.00 60.53 103 GLY A O 1
ATOM 798 N N . LEU A 1 104 ? -8.797 -3.872 1.745 1.00 57.97 104 LEU A N 1
ATOM 799 C CA . LEU A 1 104 ? -8.743 -4.742 0.576 1.00 57.97 104 LEU A CA 1
ATOM 800 C C . LEU A 1 104 ? -8.757 -3.878 -0.681 1.00 57.97 104 LEU A C 1
ATOM 802 O O . LEU A 1 104 ? -9.742 -3.200 -0.966 1.00 57.97 104 LEU A O 1
ATOM 806 N N . VAL A 1 105 ? -7.656 -3.901 -1.431 1.00 59.12 105 VAL A N 1
ATOM 807 C CA . VAL A 1 105 ? -7.617 -3.305 -2.769 1.00 59.12 105 VAL A CA 1
ATOM 808 C C . VAL A 1 105 ? -8.259 -4.302 -3.725 1.00 59.12 105 VAL A C 1
ATOM 810 O O . VAL A 1 105 ? -7.670 -5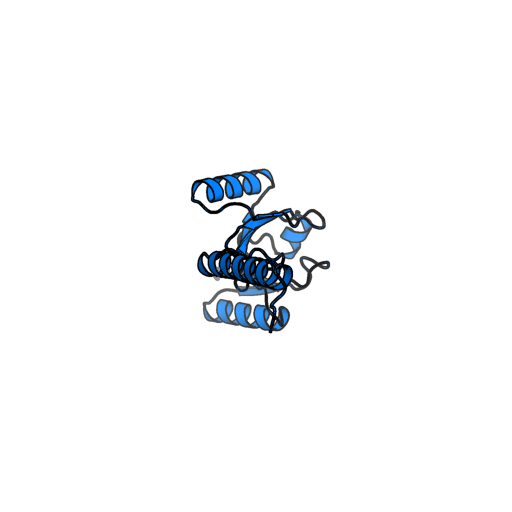.341 -4.028 1.00 59.12 105 VAL A O 1
ATOM 813 N N . ALA A 1 106 ? -9.477 -4.000 -4.161 1.00 63.09 106 ALA A N 1
ATOM 814 C CA . ALA A 1 106 ? -10.268 -4.858 -5.029 1.00 63.09 106 ALA A CA 1
ATOM 815 C C . ALA A 1 106 ? -10.983 -4.046 -6.111 1.00 63.09 106 ALA A C 1
ATOM 817 O O . ALA A 1 106 ? -11.215 -2.850 -5.942 1.00 63.09 106 ALA A O 1
ATOM 818 N N . ASP A 1 107 ? -11.347 -4.723 -7.202 1.00 68.06 107 ASP A N 1
ATOM 819 C CA . ASP A 1 107 ? -12.087 -4.118 -8.316 1.00 68.06 107 ASP A CA 1
ATOM 820 C C . ASP A 1 107 ? -13.496 -3.666 -7.863 1.00 68.06 107 ASP A C 1
ATOM 822 O O . ASP A 1 107 ? -13.991 -2.636 -8.314 1.00 68.06 107 ASP A O 1
ATOM 826 N N . ASP A 1 108 ? -14.092 -4.386 -6.900 1.00 77.44 108 ASP A N 1
ATOM 827 C CA . ASP A 1 108 ? -15.269 -3.968 -6.126 1.00 77.44 108 ASP A CA 1
ATOM 828 C C . ASP A 1 108 ? -14.930 -3.983 -4.618 1.00 77.44 108 ASP A C 1
ATOM 830 O O . ASP A 1 108 ? -14.982 -5.042 -3.969 1.00 77.44 108 ASP A O 1
ATOM 834 N N . PRO A 1 109 ? -14.545 -2.826 -4.042 1.00 71.94 109 PRO A N 1
ATOM 835 C CA . PRO A 1 109 ? -14.173 -2.717 -2.633 1.00 71.94 109 PRO A CA 1
ATOM 836 C C . PRO A 1 109 ? -15.311 -3.088 -1.677 1.00 71.94 109 PRO A C 1
ATOM 838 O O . PRO A 1 109 ? -15.059 -3.650 -0.612 1.00 71.94 109 PRO A O 1
ATOM 841 N N . VAL A 1 110 ? -16.563 -2.800 -2.048 1.00 79.88 110 VAL A N 1
ATOM 842 C CA . VAL A 1 110 ? -17.730 -3.042 -1.190 1.00 79.88 110 VAL A CA 1
ATOM 843 C C . VAL A 1 110 ? -18.045 -4.530 -1.150 1.00 79.88 110 VAL A C 1
ATOM 845 O O . VAL A 1 110 ? -18.192 -5.091 -0.063 1.00 79.88 110 VAL A O 1
ATOM 848 N N . ALA A 1 111 ? -18.121 -5.189 -2.309 1.00 81.38 111 ALA A N 1
ATOM 849 C CA . ALA A 1 111 ? -18.359 -6.629 -2.367 1.00 81.38 111 ALA A CA 1
ATOM 850 C C . ALA A 1 111 ? -17.252 -7.403 -1.636 1.00 81.38 111 ALA A C 1
ATOM 852 O O . ALA A 1 111 ? -17.542 -8.264 -0.807 1.00 81.38 111 ALA A O 1
ATOM 853 N N . SER A 1 112 ? -15.990 -7.023 -1.855 1.00 79.88 112 SER A N 1
ATOM 854 C CA . SER A 1 112 ? -14.835 -7.686 -1.234 1.00 79.88 112 SER A CA 1
ATOM 855 C C . SER A 1 112 ? -14.786 -7.496 0.284 1.00 79.88 112 SER A C 1
ATOM 857 O O . SER A 1 112 ? -14.455 -8.424 1.019 1.00 79.88 112 SER A O 1
ATOM 859 N N . ALA A 1 113 ? -15.147 -6.310 0.784 1.00 80.12 113 ALA A N 1
ATOM 860 C CA . ALA A 1 113 ? -15.230 -6.070 2.222 1.00 80.12 113 ALA A CA 1
ATOM 861 C C . ALA A 1 113 ? -16.370 -6.858 2.882 1.00 80.12 113 ALA A C 1
ATOM 863 O O . ALA A 1 113 ? -16.215 -7.331 4.009 1.00 80.12 113 ALA A O 1
ATOM 864 N N . ASN A 1 114 ? -17.500 -7.030 2.190 1.00 84.88 114 ASN A N 1
ATOM 865 C CA . ASN A 1 114 ? -18.601 -7.853 2.688 1.00 84.88 114 ASN A CA 1
ATOM 866 C C . ASN A 1 114 ? -18.229 -9.339 2.745 1.00 84.88 114 ASN A C 1
ATOM 868 O O . ASN A 1 114 ? -18.468 -9.961 3.779 1.00 84.88 114 ASN A O 1
ATOM 872 N N . ASP A 1 115 ? -17.581 -9.873 1.706 1.00 84.88 115 ASP A N 1
ATOM 873 C CA . ASP A 1 115 ? -17.065 -11.250 1.686 1.00 84.88 115 ASP A CA 1
ATOM 874 C C . ASP A 1 115 ? -16.063 -11.493 2.831 1.00 84.88 115 ASP A C 1
ATOM 876 O O . ASP A 1 115 ? -16.190 -12.434 3.615 1.00 84.88 115 ASP A O 1
ATOM 880 N N . ALA A 1 116 ? -15.127 -10.564 3.045 1.00 81.75 116 ALA A N 1
ATOM 881 C CA . ALA A 1 116 ? -14.186 -10.652 4.161 1.00 81.75 116 ALA A CA 1
ATOM 882 C C . ALA A 1 116 ? -14.863 -10.546 5.541 1.00 81.75 116 ALA A C 1
ATOM 884 O O . ALA A 1 116 ? -14.456 -11.225 6.489 1.00 81.75 116 ALA A O 1
ATOM 885 N N . ALA A 1 117 ? -15.908 -9.725 5.681 1.00 85.25 117 ALA A N 1
ATOM 886 C CA . ALA A 1 117 ? -16.692 -9.666 6.910 1.00 85.25 117 ALA A CA 1
ATOM 887 C C . ALA A 1 117 ? -17.452 -10.979 7.161 1.00 85.25 117 ALA A C 1
ATOM 889 O O . ALA A 1 117 ? -17.511 -11.437 8.302 1.00 85.25 117 ALA A O 1
ATOM 890 N N . GLU A 1 118 ? -18.001 -11.607 6.121 1.00 88.25 118 GLU A N 1
ATOM 891 C CA . GLU A 1 118 ? -18.633 -12.926 6.208 1.00 88.25 118 GLU A CA 1
ATOM 892 C C . GLU A 1 118 ? -17.624 -14.011 6.598 1.00 88.25 118 GLU A C 1
ATOM 894 O O . GLU A 1 118 ? -17.877 -14.780 7.531 1.00 88.25 118 GLU A O 1
ATOM 899 N N . PHE A 1 119 ? -16.432 -13.999 5.994 1.00 86.12 119 PHE A N 1
ATOM 900 C CA . PHE A 1 119 ? -15.330 -14.872 6.385 1.00 86.12 119 PHE A CA 1
ATOM 901 C C . PHE A 1 119 ? -15.008 -14.731 7.880 1.00 86.12 119 PHE A C 1
ATOM 903 O O . PHE A 1 119 ? -14.993 -15.727 8.603 1.00 86.12 119 PHE A O 1
ATOM 910 N N . LEU A 1 120 ? -14.823 -13.510 8.389 1.00 83.31 120 LEU A N 1
ATOM 911 C CA . LEU A 1 120 ? -14.549 -13.278 9.813 1.00 83.31 120 LEU A CA 1
ATOM 912 C C . LEU A 1 120 ? -15.699 -13.741 10.723 1.00 83.31 120 LEU A C 1
ATOM 914 O O . LEU A 1 120 ? -15.449 -14.377 11.751 1.00 83.31 120 LEU A O 1
ATOM 918 N N . ARG A 1 121 ? -16.954 -13.492 10.330 1.00 87.19 121 ARG A N 1
ATOM 919 C CA . ARG A 1 121 ? -18.144 -13.953 11.069 1.00 87.19 121 ARG A CA 1
ATOM 920 C C . ARG A 1 121 ? -18.221 -15.474 11.136 1.00 87.19 121 ARG A C 1
ATOM 922 O O . ARG A 1 121 ? -18.483 -16.014 12.209 1.00 87.19 121 ARG A O 1
ATOM 929 N N . SER A 1 122 ? -17.907 -16.175 10.044 1.00 87.50 122 SER A N 1
ATOM 930 C CA . SER A 1 122 ? -17.846 -17.646 10.027 1.00 87.50 122 SER A CA 1
ATOM 931 C C . SER A 1 122 ? -16.772 -18.217 10.962 1.00 87.50 122 SER A C 1
ATOM 933 O O . SER A 1 122 ? -16.879 -19.355 11.414 1.00 87.50 122 SER A O 1
ATOM 935 N N . ARG A 1 123 ? -15.757 -17.414 11.310 1.00 85.12 123 ARG A N 1
ATOM 936 C CA . ARG A 1 123 ? -14.721 -17.746 12.299 1.00 85.12 123 ARG A CA 1
ATOM 937 C C . ARG A 1 123 ? -15.070 -17.307 13.725 1.00 85.12 123 ARG A C 1
ATOM 939 O O . ARG A 1 123 ? -14.241 -17.454 14.618 1.00 85.12 123 ARG A O 1
ATOM 946 N N . GLY A 1 124 ? -16.285 -16.809 13.953 1.00 83.94 124 GLY A N 1
ATOM 947 C CA . GLY A 1 124 ? -16.798 -16.463 15.278 1.00 83.94 124 GLY A CA 1
ATOM 948 C C . GLY A 1 124 ? -16.461 -15.050 15.760 1.00 83.94 124 GLY A C 1
ATOM 949 O O . GLY A 1 124 ? -16.712 -14.751 16.930 1.00 83.94 124 GLY A O 1
ATOM 950 N N . PHE A 1 125 ? -15.925 -14.188 14.892 1.00 80.06 125 PHE A N 1
ATOM 951 C CA . PHE A 1 125 ? -15.709 -12.770 15.190 1.00 80.06 125 PHE A CA 1
ATOM 952 C C . PHE A 1 125 ? -16.957 -11.940 14.880 1.00 80.06 125 PHE A C 1
ATOM 954 O O . PHE A 1 125 ? -17.730 -12.261 13.978 1.00 80.06 125 PHE A O 1
ATOM 961 N N . GLU A 1 126 ? -17.124 -10.817 15.575 1.00 83.56 126 GLU A N 1
ATOM 962 C CA . GLU A 1 126 ? -17.970 -9.743 15.057 1.00 83.56 126 GLU A CA 1
ATOM 963 C C . GLU A 1 126 ? -17.173 -8.969 14.005 1.00 83.56 126 GLU A C 1
ATOM 965 O O . GLU A 1 126 ? -16.005 -8.653 14.222 1.00 83.56 126 GLU A O 1
ATOM 970 N N . ALA A 1 127 ? -17.776 -8.677 12.852 1.00 82.25 127 ALA A N 1
ATOM 971 C CA . ALA A 1 127 ? -17.109 -7.950 11.775 1.00 82.25 127 ALA A CA 1
ATOM 972 C C . ALA A 1 127 ? -18.020 -6.860 11.209 1.00 82.25 127 ALA A C 1
ATOM 974 O O . ALA A 1 127 ? -19.156 -7.139 10.799 1.00 82.25 127 ALA A O 1
ATOM 975 N N . ARG A 1 128 ? -17.508 -5.625 11.167 1.00 83.38 128 ARG A N 1
ATOM 976 C CA . ARG A 1 128 ? -18.192 -4.450 10.612 1.00 83.38 128 ARG A CA 1
ATOM 977 C C . ARG A 1 128 ? -17.456 -3.946 9.375 1.00 83.38 128 ARG A C 1
ATOM 979 O O . ARG A 1 128 ? -16.237 -3.797 9.407 1.00 83.38 128 ARG A O 1
ATOM 986 N N . VAL A 1 129 ? -18.214 -3.659 8.320 1.00 82.38 129 VAL A N 1
ATOM 987 C CA . VAL A 1 129 ? -17.717 -2.982 7.117 1.00 82.38 129 VAL A CA 1
ATOM 988 C C . VAL A 1 129 ? -17.886 -1.475 7.300 1.00 82.38 129 VAL A C 1
ATOM 990 O O . VAL A 1 129 ? -18.958 -1.021 7.697 1.00 82.38 129 VAL A O 1
ATOM 993 N N . VAL A 1 130 ? -16.831 -0.710 7.029 1.00 80.12 130 VAL A N 1
ATOM 994 C CA . VAL A 1 130 ? -16.816 0.759 7.087 1.00 80.12 130 VAL A CA 1
ATOM 995 C C . VAL A 1 130 ? -16.394 1.283 5.721 1.00 80.12 130 VAL A C 1
ATOM 997 O O . VAL A 1 130 ? -15.289 0.992 5.267 1.00 80.12 130 VAL A O 1
ATOM 1000 N N . LEU A 1 131 ? -17.282 2.021 5.054 1.00 79.31 131 LEU A N 1
ATOM 1001 C CA . LEU A 1 131 ? -17.092 2.466 3.665 1.00 79.31 131 LEU A CA 1
ATOM 1002 C C . LEU A 1 131 ? -16.614 3.922 3.549 1.00 79.31 131 LEU A C 1
ATOM 1004 O O . LEU A 1 131 ? -16.163 4.338 2.492 1.00 79.31 131 LEU A O 1
ATOM 1008 N N . ASP A 1 132 ? -16.718 4.699 4.624 1.00 78.00 132 ASP A N 1
ATOM 1009 C CA . ASP A 1 132 ? -16.560 6.158 4.647 1.00 78.00 132 ASP A CA 1
ATOM 1010 C C . ASP A 1 132 ? -15.539 6.629 5.701 1.00 78.00 132 ASP A C 1
ATOM 1012 O O . ASP A 1 132 ? -15.531 7.791 6.135 1.00 78.00 132 ASP A O 1
ATOM 1016 N N . ALA A 1 133 ? -14.652 5.720 6.118 1.00 74.38 133 ALA A N 1
ATOM 1017 C CA . ALA A 1 133 ? -13.520 6.063 6.973 1.00 74.38 133 ALA A CA 1
ATOM 1018 C C . ALA A 1 133 ? -12.615 7.091 6.276 1.00 74.38 133 ALA A C 1
ATOM 1020 O O . ALA A 1 133 ? -12.155 8.040 6.905 1.00 74.38 133 ALA A O 1
ATOM 1021 N N . GLU A 1 134 ? -12.454 6.948 4.960 1.00 72.94 134 GLU A N 1
ATOM 1022 C CA . GLU A 1 134 ? -11.630 7.804 4.119 1.00 72.94 134 GLU A CA 1
ATOM 1023 C C . GLU A 1 134 ? -12.391 8.277 2.871 1.00 72.94 134 GLU A C 1
ATOM 1025 O O . GLU A 1 134 ? -12.272 7.675 1.809 1.00 72.94 134 GLU A O 1
ATOM 1030 N N . PRO A 1 135 ? -13.153 9.380 2.939 1.00 69.25 135 PRO A N 1
ATOM 1031 C CA . PRO A 1 135 ? -14.046 9.784 1.846 1.00 69.25 135 PRO A CA 1
ATOM 1032 C C . PRO A 1 135 ? -13.335 10.119 0.526 1.00 69.25 135 PRO A C 1
ATOM 1034 O O . PRO A 1 135 ? -13.955 10.118 -0.533 1.00 69.25 135 PRO A O 1
ATOM 1037 N N . ALA A 1 136 ? -12.043 10.449 0.591 1.00 68.31 136 ALA A N 1
ATOM 1038 C CA . ALA A 1 136 ? -11.240 10.827 -0.568 1.00 68.31 136 ALA A CA 1
ATOM 1039 C C . ALA A 1 136 ? -10.681 9.622 -1.346 1.00 68.31 136 ALA A C 1
ATOM 1041 O O . ALA A 1 136 ? -10.138 9.815 -2.433 1.00 68.31 136 ALA A O 1
ATOM 1042 N N . LEU A 1 137 ? -10.778 8.402 -0.803 1.00 66.56 137 LEU A N 1
ATOM 1043 C CA . LEU A 1 137 ? -10.230 7.191 -1.408 1.00 66.56 137 LEU A CA 1
ATOM 1044 C C . LEU A 1 137 ? -11.291 6.077 -1.436 1.00 66.56 137 LEU A C 1
ATOM 1046 O O . LEU A 1 137 ? -12.028 5.910 -0.469 1.00 66.56 137 LEU A O 1
ATOM 1050 N N . PRO A 1 138 ? -11.367 5.268 -2.506 1.00 67.00 138 PRO A N 1
ATOM 1051 C CA . PRO A 1 138 ? -12.328 4.170 -2.610 1.00 67.00 138 PRO A CA 1
ATOM 1052 C C . PRO A 1 138 ? -11.861 2.947 -1.799 1.00 67.00 138 PRO A C 1
ATOM 1054 O O . PRO A 1 138 ? -11.559 1.896 -2.360 1.00 67.00 138 PRO A O 1
ATOM 1057 N N . ILE A 1 139 ? -11.745 3.090 -0.476 1.00 68.06 139 ILE A N 1
ATOM 1058 C CA . ILE A 1 139 ? -11.252 2.045 0.432 1.00 68.06 139 ILE A CA 1
ATOM 1059 C C . ILE A 1 139 ? -12.367 1.635 1.393 1.00 68.06 139 ILE A C 1
ATOM 1061 O O . ILE A 1 139 ? -12.893 2.456 2.141 1.00 68.06 139 ILE A O 1
ATOM 1065 N N . ALA A 1 140 ? -12.673 0.339 1.412 1.00 71.06 140 ALA A N 1
ATOM 1066 C CA . ALA A 1 140 ? -13.537 -0.270 2.411 1.00 71.06 140 ALA A CA 1
ATOM 1067 C C . ALA A 1 140 ? -12.690 -0.965 3.487 1.00 71.06 140 ALA A C 1
ATOM 1069 O O . ALA A 1 140 ? -11.764 -1.721 3.179 1.00 71.06 140 ALA A O 1
ATOM 1070 N N . PHE A 1 141 ? -13.022 -0.719 4.751 1.00 69.25 141 PHE A N 1
ATOM 1071 C CA . PHE A 1 141 ? -12.349 -1.316 5.900 1.00 69.25 141 PHE A CA 1
ATOM 1072 C C . PHE A 1 141 ? -13.219 -2.401 6.520 1.00 69.25 141 PHE A C 1
ATOM 1074 O O . PHE A 1 141 ? -14.427 -2.221 6.686 1.00 69.25 141 PHE A O 1
ATOM 1081 N N . VAL A 1 142 ? -12.590 -3.504 6.923 1.00 70.62 142 VAL A N 1
ATOM 1082 C CA . VAL A 1 142 ? -13.237 -4.540 7.732 1.00 70.62 142 VAL A CA 1
ATOM 1083 C C . VAL A 1 142 ? -12.610 -4.541 9.117 1.00 70.62 142 VAL A C 1
ATOM 1085 O O . VAL A 1 142 ? -11.404 -4.745 9.268 1.00 70.62 142 VAL A O 1
ATOM 1088 N N . VAL A 1 143 ? -13.440 -4.294 10.128 1.00 75.00 143 VAL A N 1
ATOM 1089 C CA . VAL A 1 143 ? -13.021 -4.211 11.527 1.00 75.00 143 VAL A CA 1
ATOM 1090 C C . VAL A 1 143 ? -13.489 -5.464 12.270 1.00 75.00 143 VAL A C 1
ATOM 1092 O O . VAL A 1 143 ? -14.698 -5.593 12.504 1.00 75.00 143 VAL A O 1
ATOM 1095 N N . PRO A 1 144 ? -12.579 -6.388 12.636 1.00 72.06 144 PRO A N 1
ATOM 1096 C CA . PRO A 1 144 ? -12.896 -7.480 13.543 1.00 72.06 144 PRO A CA 1
ATOM 1097 C C . PRO A 1 144 ? -12.972 -6.957 14.981 1.00 72.06 144 PRO A C 1
ATOM 1099 O O . PRO A 1 144 ? -12.086 -6.237 15.440 1.00 72.06 144 PRO A O 1
ATOM 1102 N N . MET A 1 145 ? -14.009 -7.351 15.711 1.00 69.88 145 MET A N 1
ATOM 1103 C CA . MET A 1 145 ? -14.146 -7.076 17.137 1.00 69.88 145 MET A CA 1
ATOM 1104 C C . MET A 1 145 ? -14.097 -8.382 17.936 1.00 69.88 145 MET A C 1
ATOM 1106 O O . MET A 1 145 ? -14.662 -9.397 17.507 1.00 69.88 145 MET A O 1
ATOM 1110 N N . PRO A 1 146 ? -13.417 -8.387 19.099 1.00 62.94 146 PRO A N 1
ATOM 1111 C CA . PRO A 1 146 ? -13.486 -9.512 20.011 1.00 62.94 146 PRO A CA 1
ATOM 1112 C C . PRO A 1 146 ? -14.924 -9.643 20.508 1.00 62.94 146 PRO A C 1
ATOM 1114 O O . PRO A 1 146 ? -15.544 -8.668 20.936 1.00 62.94 146 PRO A O 1
ATOM 1117 N N . ARG A 1 147 ? -15.452 -10.864 20.461 1.00 61.94 147 ARG A N 1
ATOM 1118 C CA . ARG A 1 147 ? -16.769 -11.170 21.012 1.00 61.94 147 ARG A CA 1
ATOM 1119 C C . ARG A 1 147 ? -16.733 -10.849 22.508 1.00 61.94 147 ARG A C 1
ATOM 1121 O O . ARG A 1 147 ? -15.888 -11.394 23.222 1.00 61.94 147 ARG A O 1
ATOM 1128 N N . ARG A 1 148 ? -17.614 -9.968 22.996 1.00 58.34 148 ARG A N 1
ATOM 1129 C CA . ARG A 1 148 ? -17.799 -9.822 24.447 1.00 58.34 148 ARG A CA 1
ATOM 1130 C C . ARG A 1 148 ? -18.227 -11.190 24.974 1.00 58.34 148 ARG A C 1
ATOM 1132 O O . ARG A 1 148 ? -19.192 -11.762 24.467 1.00 58.34 148 ARG A O 1
ATOM 1139 N N . ALA A 1 149 ? -17.476 -11.735 25.931 1.00 50.88 149 ALA A N 1
ATOM 1140 C CA . ALA A 1 149 ? -17.913 -12.929 26.639 1.00 50.88 149 ALA A CA 1
ATOM 1141 C C . ALA A 1 149 ? -19.313 -12.646 27.211 1.00 50.88 149 ALA A C 1
ATOM 1143 O O . ALA A 1 149 ? -19.519 -11.544 27.730 1.00 50.88 149 ALA A O 1
ATOM 1144 N N . PRO A 1 150 ? -20.284 -13.567 27.079 1.00 55.47 150 PRO A N 1
ATOM 1145 C CA . PRO A 1 150 ? -21.533 -13.421 27.807 1.00 55.47 150 PRO A CA 1
ATOM 1146 C C . PRO A 1 150 ? -21.186 -13.363 29.301 1.00 55.47 150 PRO A C 1
ATOM 1148 O O . PRO A 1 150 ? -20.509 -14.264 29.801 1.00 55.47 150 PRO A O 1
ATOM 1151 N N . CYS A 1 151 ? -21.555 -12.255 29.950 1.00 47.31 151 CYS A N 1
ATOM 1152 C CA . CYS A 1 151 ? -21.477 -12.102 31.401 1.00 47.31 151 CYS A CA 1
ATOM 1153 C C . CYS A 1 151 ? -22.345 -13.149 32.102 1.00 47.31 151 CYS A C 1
ATOM 1155 O O . CYS A 1 151 ? -23.438 -13.450 31.566 1.00 47.31 151 CYS A O 1
#

Sequence (151 aa):
MFVPMWLIALAAIVFAAFAVWTYLLATGRNPLPFPDRGSRIFSTPNPEAKEVMVALLARHGLRERFQANSSGILRSIMWDGTIINQSPPDVNEKLGHATASIGLVADDPVASANDAAEFLRSRGFEARVVLDAEPALPIAFVVPMPRRAPC

Foldseek 3Di:
DDDDPVVVVVVVVVVVVVVVCVVCVVVLFHPDPDQDQPAWEAEDADPVRLVVVQVVCVVVVWHFPDWDDDPNKTWTATRNNYIYIYDDPQLCVLLVVANDKGKGDDPQRVVVLVVVQVVLVVVVWHWDWDQVSPVVDRIIIIGTDDDDDDD

Radius of gyration: 20.5 Å; chains: 1; bounding box: 42×32×78 Å

Organism: NCBI:txid686800